Protein AF-U5CL16-F1 (afdb_monomer)

pLDDT: mean 83.05, std 14.45, range [38.97, 94.38]

Solvent-accessible surface area (backbone atoms only — not comparable to full-atom values): 4896 Å² total; per-residue (Å²): 134,89,77,73,78,74,78,85,74,74,61,69,65,61,54,49,51,44,38,52,48,30,56,52,44,34,72,76,34,69,73,46,32,52,52,31,54,53,41,34,72,73,37,93,67,64,28,68,66,52,18,39,50,54,42,20,63,65,44,48,62,54,54,49,53,30,63,76,64,75,47,76,94,69,67,95,79,74,77,85,122

Secondary structure (DSSP, 8-state):
---------S-HHHHHHHHHHHHHHHHH-HHHHHHHHHHHHH-SSSHHHHHHHHHHHHHHHHHHHHHHHTPPP--TT----

Foldseek 3Di:
DDPPPPPPDDDPVVLVVLLVVLVVCLVVPPVLVVQLVVQLVVDPPPSNSRSSSVSSVVCVVVVVVCVVVVHDDDDPPPPPD

InterPro domains:
  IPR047650 Transposase IS110-like [PTHR33055] (6-77)

Organism: NCBI:txid1388761

Mean predicted aligned error: 7.52 Å

Sequence (81 aa):
CQDTSLVKCGDQYLRYYLVEAANCVRVHTVRFKEYYNKKYREVPKHQHKRALVLTARRLIPLIFAILSKGQIYQERGVVST

Radius of gyration: 14.45 Å; Cα contacts (8 Å, |Δi|>4): 40; chains: 1; bounding box: 42×23×36 Å

Structure (mmCIF, N/CA/C/O backbone):
data_AF-U5CL16-F1
#
_entry.id   AF-U5CL16-F1
#
loop_
_atom_site.group_PDB
_atom_site.id
_atom_site.type_symbol
_atom_site.label_atom_id
_atom_site.label_alt_id
_atom_site.label_comp_id
_atom_site.label_asym_id
_atom_site.label_entity_id
_atom_site.label_seq_id
_atom_site.pdbx_PDB_ins_code
_atom_site.Cartn_x
_atom_site.Cartn_y
_atom_site.Cartn_z
_atom_site.occupancy
_atom_site.B_iso_or_equiv
_atom_site.auth_seq_id
_atom_site.auth_comp_id
_atom_site.auth_asym_id
_atom_site.auth_atom_id
_atom_site.pdbx_PDB_model_num
ATOM 1 N N . CYS A 1 1 ? 13.692 7.598 -21.274 1.00 40.97 1 CYS A N 1
ATOM 2 C CA . CYS A 1 1 ? 14.161 6.506 -20.390 1.00 40.97 1 CYS A CA 1
ATOM 3 C C . CYS A 1 1 ? 13.759 6.872 -18.962 1.00 40.97 1 CYS A C 1
ATOM 5 O O . CYS A 1 1 ? 14.443 7.664 -18.338 1.00 40.97 1 CYS A O 1
ATOM 7 N N . GLN A 1 2 ? 12.558 6.484 -18.521 1.00 45.19 2 GLN A N 1
ATOM 8 C CA . GLN A 1 2 ? 11.902 7.094 -17.353 1.00 45.19 2 GLN A CA 1
ATOM 9 C C . GLN A 1 2 ? 12.220 6.347 -16.052 1.00 45.19 2 GLN A C 1
ATOM 11 O O . GLN A 1 2 ? 11.348 5.712 -15.458 1.00 45.19 2 GLN A O 1
ATOM 16 N N . ASP A 1 3 ? 13.465 6.452 -15.602 1.00 51.34 3 ASP A N 1
ATOM 17 C CA . ASP A 1 3 ? 13.809 6.272 -14.194 1.00 51.34 3 ASP A CA 1
ATOM 18 C C . ASP A 1 3 ? 13.568 7.613 -13.496 1.00 51.34 3 ASP A C 1
ATOM 20 O O . ASP A 1 3 ? 14.493 8.335 -13.139 1.00 51.34 3 ASP A O 1
ATOM 24 N N . THR A 1 4 ? 12.295 8.008 -13.366 1.00 58.72 4 THR A N 1
ATOM 25 C CA . THR A 1 4 ? 11.943 9.122 -12.478 1.00 58.72 4 THR A CA 1
ATOM 26 C C . THR A 1 4 ? 12.351 8.697 -11.078 1.00 58.72 4 THR A C 1
ATOM 28 O O . THR A 1 4 ? 11.732 7.791 -10.507 1.00 58.72 4 THR A O 1
ATOM 31 N N . SER A 1 5 ? 13.416 9.297 -10.554 1.00 57.25 5 SER A N 1
ATOM 32 C CA . SER A 1 5 ? 13.885 9.050 -9.201 1.00 57.25 5 SER A CA 1
ATOM 33 C C . SER A 1 5 ? 12.731 9.324 -8.239 1.00 57.25 5 SER A C 1
ATOM 35 O O . SER A 1 5 ? 12.260 10.447 -8.079 1.00 57.25 5 SER A O 1
ATOM 37 N N . LEU A 1 6 ? 12.215 8.261 -7.618 1.00 63.28 6 LEU A N 1
ATOM 38 C CA . LEU A 1 6 ? 11.324 8.408 -6.476 1.00 63.28 6 LEU A CA 1
ATOM 39 C C . LEU A 1 6 ? 12.143 9.118 -5.406 1.00 63.28 6 LEU A C 1
ATOM 41 O O . LEU A 1 6 ? 13.104 8.539 -4.894 1.00 63.28 6 LEU A O 1
ATOM 45 N N . VAL A 1 7 ? 11.795 10.367 -5.103 1.00 64.06 7 VAL A N 1
ATOM 46 C CA . VAL A 1 7 ? 12.430 11.097 -4.009 1.00 64.06 7 VAL A CA 1
ATOM 47 C C . VAL A 1 7 ? 12.207 10.263 -2.751 1.00 64.06 7 VAL A C 1
ATOM 49 O O . VAL A 1 7 ? 11.071 10.051 -2.319 1.00 64.06 7 VAL A O 1
ATOM 52 N N . LYS A 1 8 ? 13.287 9.693 -2.210 1.00 68.69 8 LYS A N 1
ATOM 53 C CA . LYS A 1 8 ? 13.251 8.834 -1.023 1.00 68.69 8 LYS A CA 1
ATOM 54 C C . LYS A 1 8 ? 13.102 9.707 0.226 1.00 68.69 8 LYS A C 1
ATOM 56 O O . LYS A 1 8 ? 13.976 9.704 1.079 1.00 68.69 8 LYS A O 1
ATOM 61 N N . CYS A 1 9 ? 12.011 10.457 0.325 1.00 72.44 9 CYS A N 1
ATOM 62 C CA . CYS A 1 9 ? 11.678 11.225 1.520 1.00 72.44 9 CYS A CA 1
ATOM 63 C C . CYS A 1 9 ? 10.978 10.344 2.564 1.00 72.44 9 CYS A C 1
ATOM 65 O O . CYS A 1 9 ? 10.280 9.388 2.210 1.00 72.44 9 CYS A O 1
ATOM 67 N N . GLY A 1 10 ? 11.146 10.708 3.837 1.00 78.81 10 GLY A N 1
ATOM 68 C CA . GLY A 1 10 ? 10.502 10.065 4.982 1.00 78.81 10 GLY A CA 1
ATOM 69 C C . GLY A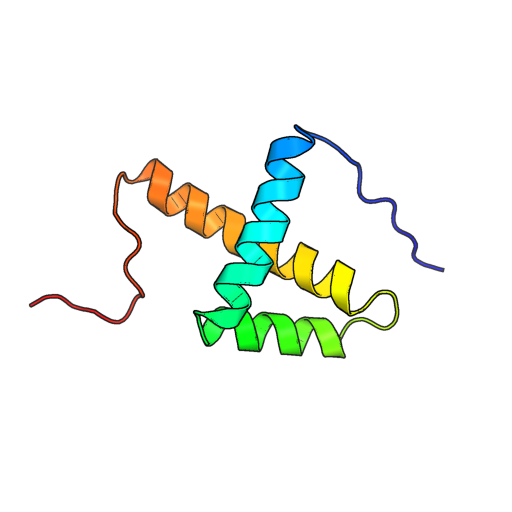 1 10 ? 11.289 8.901 5.587 1.00 78.81 10 GLY A C 1
ATOM 70 O O . GLY A 1 10 ? 12.382 8.559 5.136 1.00 78.81 10 GLY A O 1
ATOM 71 N N . ASP A 1 11 ? 10.702 8.299 6.620 1.00 89.00 11 ASP A N 1
ATOM 72 C CA . ASP A 1 11 ? 11.302 7.198 7.369 1.00 89.00 11 ASP A CA 1
ATOM 73 C C . ASP A 1 11 ? 11.425 5.914 6.523 1.00 89.00 11 ASP A C 1
ATOM 75 O O . ASP A 1 11 ? 10.492 5.490 5.825 1.00 89.00 11 ASP A O 1
ATOM 79 N N . GLN A 1 12 ? 12.608 5.297 6.565 1.00 88.31 12 GLN A N 1
ATOM 80 C CA . GLN A 1 12 ? 12.914 4.111 5.767 1.00 88.31 12 GLN A CA 1
ATOM 81 C C . GLN A 1 12 ? 12.106 2.891 6.217 1.00 88.31 12 GLN A C 1
ATOM 83 O O . GLN A 1 12 ? 11.654 2.128 5.356 1.00 88.31 12 GLN A O 1
ATOM 88 N N . TYR A 1 13 ? 11.922 2.717 7.526 1.00 91.69 13 TYR A N 1
ATOM 89 C CA . TYR A 1 13 ? 11.193 1.584 8.088 1.00 91.69 13 TYR A CA 1
ATOM 90 C C . TYR A 1 13 ? 9.713 1.687 7.754 1.00 91.69 13 TYR A C 1
ATOM 92 O O . TYR A 1 13 ? 9.125 0.729 7.256 1.00 91.69 13 TYR A O 1
ATOM 100 N N . LEU A 1 14 ? 9.128 2.873 7.905 1.00 89.19 14 LEU A N 1
ATOM 101 C CA . LEU A 1 14 ? 7.735 3.115 7.558 1.00 89.19 14 LEU A CA 1
ATOM 102 C C . LEU A 1 14 ? 7.466 2.801 6.084 1.00 89.19 14 LEU A C 1
ATOM 104 O O . LEU A 1 14 ? 6.498 2.118 5.751 1.00 89.19 14 LEU A O 1
ATOM 108 N N . ARG A 1 15 ? 8.346 3.247 5.181 1.00 89.75 15 ARG A N 1
ATOM 109 C CA . ARG A 1 15 ? 8.212 2.938 3.752 1.00 89.75 15 ARG A CA 1
ATOM 110 C C . ARG A 1 15 ? 8.302 1.437 3.481 1.00 89.75 15 ARG A C 1
ATOM 112 O O . ARG A 1 15 ? 7.551 0.940 2.644 1.00 89.75 15 ARG A O 1
ATOM 119 N N . TYR A 1 16 ? 9.215 0.738 4.152 1.00 91.44 16 TYR A N 1
ATOM 120 C CA . TYR A 1 1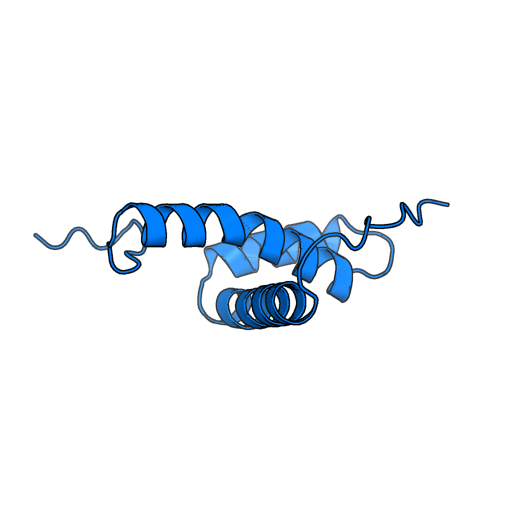6 ? 9.362 -0.710 4.029 1.00 91.44 16 TYR A CA 1
ATOM 121 C C . TYR A 1 16 ? 8.077 -1.432 4.459 1.00 91.44 16 TYR A C 1
ATOM 123 O O . TYR A 1 16 ? 7.489 -2.158 3.654 1.00 91.44 16 TYR A O 1
ATOM 131 N N . TYR A 1 17 ? 7.568 -1.132 5.655 1.00 93.69 17 TYR A N 1
ATOM 132 C CA . TYR A 1 17 ? 6.364 -1.769 6.188 1.00 93.69 17 TYR A CA 1
ATOM 133 C C . TYR A 1 17 ? 5.103 -1.447 5.384 1.00 93.69 17 TYR A C 1
ATOM 135 O O . TYR A 1 17 ? 4.249 -2.311 5.214 1.00 93.69 17 TYR A O 1
ATOM 143 N N . LEU A 1 18 ? 4.980 -0.244 4.815 1.00 91.75 18 LEU A N 1
ATOM 144 C CA . LEU A 1 18 ? 3.848 0.086 3.940 1.00 91.75 18 LEU A CA 1
ATOM 145 C C . LEU A 1 18 ? 3.854 -0.728 2.639 1.00 91.75 18 LEU A C 1
ATOM 147 O O . LEU A 1 18 ? 2.792 -1.076 2.118 1.00 91.75 18 LEU A O 1
ATOM 151 N N . VAL A 1 19 ? 5.036 -1.040 2.103 1.00 92.00 19 VAL A N 1
ATOM 152 C CA . VAL A 1 19 ? 5.168 -1.900 0.918 1.00 92.00 19 VAL A CA 1
ATOM 153 C C . VAL A 1 19 ? 4.881 -3.359 1.273 1.00 92.00 19 VAL A C 1
ATOM 155 O O . VAL A 1 19 ? 4.193 -4.044 0.514 1.00 92.00 19 VAL A O 1
ATOM 158 N N . GLU A 1 20 ? 5.351 -3.824 2.428 1.00 92.69 20 GLU A N 1
ATOM 159 C CA . GLU A 1 20 ? 5.058 -5.165 2.938 1.00 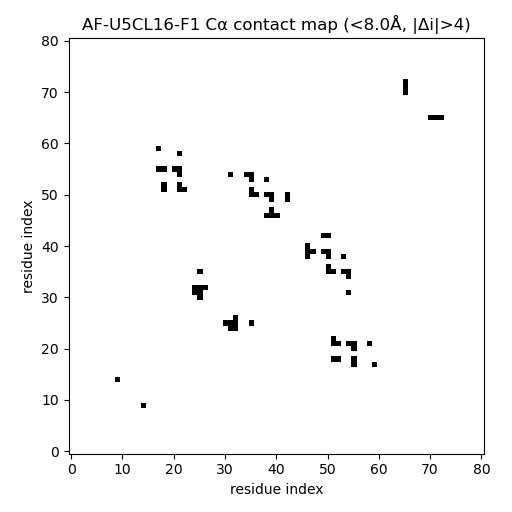92.69 20 GLU A CA 1
ATOM 160 C C . GLU A 1 20 ? 3.556 -5.354 3.208 1.00 92.69 20 GLU A C 1
ATOM 162 O O . GLU A 1 20 ? 2.946 -6.306 2.713 1.00 92.69 20 GLU A O 1
ATOM 167 N N . ALA A 1 21 ? 2.920 -4.380 3.864 1.00 92.50 21 ALA A N 1
ATOM 168 C CA . ALA A 1 21 ? 1.477 -4.347 4.080 1.00 92.50 21 ALA A CA 1
ATOM 169 C C . ALA A 1 21 ? 0.706 -4.380 2.753 1.00 92.50 21 ALA A C 1
ATOM 171 O O . ALA A 1 21 ? -0.264 -5.122 2.618 1.00 92.50 21 ALA A O 1
ATOM 172 N N . ALA A 1 22 ? 1.156 -3.644 1.732 1.00 93.19 22 ALA A N 1
ATOM 173 C CA . ALA A 1 22 ? 0.532 -3.683 0.412 1.00 93.19 22 ALA A CA 1
ATOM 174 C C . ALA A 1 22 ? 0.628 -5.064 -0.257 1.00 93.19 22 ALA A C 1
ATOM 176 O O . ALA A 1 22 ? -0.303 -5.468 -0.959 1.00 93.19 22 ALA A O 1
ATOM 177 N N . ASN A 1 23 ? 1.723 -5.800 -0.040 1.00 93.12 23 ASN A N 1
ATOM 178 C CA . ASN A 1 23 ? 1.843 -7.172 -0.529 1.00 93.12 23 ASN A CA 1
ATOM 179 C C . ASN A 1 23 ? 0.847 -8.106 0.174 1.00 93.12 23 ASN A C 1
ATOM 181 O O . ASN A 1 23 ? 0.198 -8.902 -0.502 1.00 93.12 23 ASN A O 1
ATOM 185 N N . CYS A 1 24 ? 0.681 -7.956 1.490 1.00 92.25 24 CYS A N 1
ATOM 186 C CA . CYS A 1 24 ? -0.293 -8.711 2.277 1.00 92.25 24 CYS A CA 1
ATOM 187 C C . CYS A 1 24 ? -1.738 -8.407 1.828 1.00 92.25 24 CYS A C 1
ATOM 189 O O . CYS A 1 24 ? -2.477 -9.303 1.419 1.00 92.25 24 CYS A O 1
ATOM 191 N N . VAL A 1 25 ? -2.118 -7.126 1.762 1.00 90.69 25 VAL A N 1
ATOM 192 C CA . VAL A 1 25 ? -3.474 -6.684 1.377 1.00 90.69 25 VAL A CA 1
ATOM 193 C C . VAL A 1 25 ? -3.857 -7.132 -0.038 1.00 90.69 25 VAL A C 1
ATOM 195 O O . VAL A 1 25 ? -5.012 -7.471 -0.294 1.00 90.69 25 VAL A O 1
ATOM 198 N N . ARG A 1 26 ? -2.898 -7.193 -0.968 1.00 90.62 26 ARG A N 1
ATOM 199 C CA . ARG A 1 26 ? -3.125 -7.730 -2.320 1.00 90.62 26 ARG A CA 1
ATOM 200 C C . ARG A 1 26 ? -3.587 -9.193 -2.308 1.00 90.62 26 ARG A C 1
ATOM 202 O O . ARG A 1 26 ? -4.314 -9.593 -3.215 1.00 90.62 26 ARG A O 1
ATOM 209 N N . VAL A 1 27 ? -3.130 -9.994 -1.347 1.00 90.62 27 VAL A N 1
ATOM 210 C CA . VAL A 1 27 ? -3.485 -11.418 -1.237 1.00 90.62 27 VAL A CA 1
ATOM 211 C C . VAL A 1 27 ? -4.857 -11.586 -0.587 1.00 90.62 27 VAL A C 1
ATOM 213 O O . VAL A 1 27 ? -5.640 -12.410 -1.051 1.00 90.62 27 VAL A O 1
ATOM 216 N N . HIS A 1 28 ? -5.163 -10.780 0.431 1.00 88.25 28 HIS A N 1
ATOM 217 C CA . HIS A 1 28 ? -6.389 -10.923 1.219 1.00 88.25 28 HIS A CA 1
ATOM 218 C C . HIS A 1 28 ? -7.613 -10.225 0.617 1.00 88.25 28 HIS A C 1
ATOM 220 O O . HIS A 1 28 ? -8.719 -10.744 0.732 1.00 88.25 28 HIS A O 1
ATOM 226 N N . THR A 1 29 ? -7.444 -9.087 -0.063 1.00 88.56 29 THR A N 1
ATOM 227 C CA . THR A 1 29 ? -8.578 -8.289 -0.552 1.00 88.56 29 THR A CA 1
ATOM 228 C C . THR A 1 29 ? -8.642 -8.273 -2.080 1.00 88.56 29 THR A C 1
ATOM 230 O O . THR A 1 29 ? -7.731 -7.791 -2.765 1.00 88.56 29 THR A O 1
ATOM 233 N N . VAL A 1 30 ? -9.781 -8.701 -2.634 1.00 89.31 30 VAL A N 1
ATOM 234 C CA . VAL A 1 30 ? -10.027 -8.777 -4.090 1.00 89.31 30 VAL A CA 1
ATOM 235 C C . VAL A 1 30 ? -9.832 -7.419 -4.777 1.00 89.31 30 VAL A C 1
ATOM 237 O O . VAL A 1 30 ? -9.149 -7.320 -5.795 1.00 89.31 30 VAL A O 1
ATOM 240 N N . ARG A 1 31 ? -10.323 -6.337 -4.164 1.00 88.88 31 ARG A N 1
ATOM 241 C CA . ARG A 1 31 ? -10.214 -4.971 -4.701 1.00 88.88 31 ARG A CA 1
ATOM 242 C C . ARG A 1 31 ? -8.767 -4.518 -4.926 1.00 88.88 31 ARG A C 1
ATOM 244 O O . ARG A 1 31 ? -8.458 -3.858 -5.920 1.00 88.88 31 ARG A O 1
ATOM 251 N N . PHE A 1 32 ? -7.870 -4.837 -3.994 1.00 90.56 32 PHE A N 1
ATOM 252 C CA . PHE A 1 32 ? -6.457 -4.473 -4.120 1.00 90.56 32 PHE A CA 1
ATOM 253 C C . PHE A 1 32 ? -5.714 -5.413 -5.071 1.00 90.56 32 PHE A C 1
ATOM 255 O O . PHE A 1 32 ? -4.813 -4.962 -5.779 1.00 90.56 32 PHE A O 1
ATOM 262 N N . LYS A 1 33 ? -6.136 -6.680 -5.166 1.00 92.81 33 LYS A N 1
ATOM 263 C CA . LYS A 1 33 ? -5.650 -7.634 -6.171 1.00 92.81 33 LYS A CA 1
ATOM 264 C C . LYS A 1 33 ? -5.930 -7.162 -7.598 1.00 92.81 33 LYS A C 1
ATOM 266 O O . LYS A 1 33 ? -5.030 -7.164 -8.437 1.00 92.81 33 LYS A O 1
ATOM 271 N N . GLU A 1 34 ? -7.148 -6.706 -7.871 1.00 93.62 34 GLU A N 1
ATOM 272 C CA . GLU A 1 34 ? -7.533 -6.149 -9.174 1.00 93.62 34 GLU A CA 1
ATOM 273 C C . GLU A 1 34 ? -6.729 -4.895 -9.516 1.00 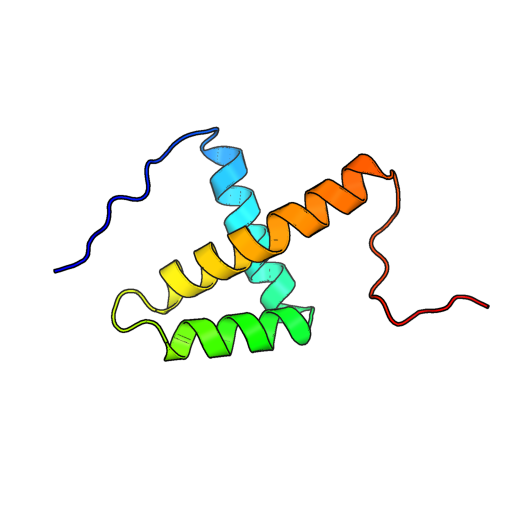93.62 34 GLU A C 1
ATOM 275 O O . GLU A 1 34 ? -6.188 -4.778 -10.620 1.00 93.62 34 GLU A O 1
ATOM 280 N N . TYR A 1 35 ? -6.593 -3.982 -8.549 1.00 92.75 35 TYR A N 1
ATOM 281 C CA . TYR A 1 35 ? -5.786 -2.777 -8.720 1.00 92.75 35 TYR A CA 1
ATOM 282 C C . TYR A 1 35 ? -4.328 -3.120 -9.041 1.00 92.75 35 TYR A C 1
ATOM 284 O O . TYR A 1 35 ? -3.757 -2.569 -9.985 1.00 92.75 35 TYR A O 1
ATOM 292 N N . TYR A 1 36 ? -3.742 -4.062 -8.299 1.00 94.38 36 TYR A N 1
ATOM 293 C CA . TYR A 1 36 ? -2.389 -4.542 -8.544 1.00 94.38 36 TYR A CA 1
ATOM 294 C C . TYR A 1 36 ? -2.244 -5.113 -9.954 1.00 94.38 36 TYR A C 1
ATOM 296 O O . TYR A 1 36 ? -1.333 -4.716 -10.674 1.00 94.38 36 TYR A O 1
ATOM 304 N N . ASN A 1 37 ? -3.151 -5.997 -10.373 1.00 93.94 37 ASN A N 1
ATOM 305 C CA . ASN A 1 37 ? -3.093 -6.631 -11.691 1.00 93.94 37 ASN A CA 1
ATOM 306 C C . ASN A 1 37 ? -3.208 -5.605 -12.822 1.00 93.94 37 ASN A C 1
ATOM 308 O O . ASN A 1 37 ? -2.477 -5.685 -13.810 1.00 93.94 37 ASN A O 1
ATOM 312 N N . LYS A 1 38 ? -4.081 -4.604 -12.658 1.00 94.31 38 LYS A N 1
ATOM 313 C CA . LYS A 1 38 ? -4.193 -3.484 -13.595 1.00 94.31 38 LYS A CA 1
ATOM 314 C C . LYS A 1 38 ? -2.869 -2.723 -13.699 1.00 94.31 38 LYS A C 1
ATOM 316 O O . LYS A 1 38 ? -2.348 -2.544 -14.796 1.00 94.31 38 LYS A O 1
ATOM 321 N N . LYS A 1 39 ? -2.275 -2.351 -12.559 1.00 91.50 39 LYS A N 1
ATOM 322 C CA . LYS A 1 39 ? -0.983 -1.645 -12.523 1.00 91.50 39 LYS A CA 1
ATOM 323 C C . LYS A 1 39 ? 0.186 -2.489 -13.014 1.00 91.50 39 LYS A C 1
ATOM 325 O O . LYS A 1 39 ? 1.110 -1.943 -13.601 1.00 91.50 39 LYS A O 1
ATOM 330 N N . TYR A 1 40 ? 0.139 -3.799 -12.824 1.00 92.81 40 TYR A N 1
ATOM 331 C CA . TYR A 1 40 ? 1.149 -4.718 -13.328 1.00 92.81 40 TYR A CA 1
ATOM 332 C C . TYR A 1 40 ? 1.181 -4.728 -14.861 1.00 92.81 40 TYR A C 1
ATOM 334 O O . TYR A 1 40 ? 2.257 -4.645 -15.443 1.00 92.81 40 TYR A O 1
ATOM 342 N N . ARG A 1 41 ? 0.007 -4.748 -15.508 1.00 92.44 41 ARG A N 1
ATOM 343 C CA . ARG A 1 41 ? -0.126 -4.716 -16.976 1.00 92.44 41 ARG A CA 1
ATOM 344 C C . ARG A 1 41 ? 0.220 -3.357 -17.588 1.00 92.44 41 ARG A C 1
ATOM 346 O O . ARG A 1 41 ? 0.764 -3.308 -18.682 1.00 92.44 41 ARG A O 1
ATOM 353 N N . GLU A 1 42 ? -0.091 -2.263 -16.893 1.00 91.00 42 GLU A N 1
ATOM 354 C CA . GLU A 1 42 ? 0.196 -0.896 -17.359 1.00 91.00 42 GLU A CA 1
ATOM 355 C C . GLU A 1 42 ? 1.696 -0.545 -17.316 1.00 91.00 42 GLU A C 1
ATOM 357 O O . GLU A 1 42 ? 2.142 0.372 -18.004 1.00 91.00 42 GLU A O 1
ATOM 362 N N . VAL A 1 43 ? 2.488 -1.231 -16.487 1.00 88.75 43 VAL A N 1
ATOM 363 C CA . VAL A 1 43 ? 3.898 -0.893 -16.278 1.00 88.75 43 VAL A CA 1
ATOM 364 C C . VAL A 1 43 ? 4.793 -1.639 -17.283 1.00 88.75 43 VAL A C 1
ATOM 366 O O . VAL A 1 43 ? 4.798 -2.863 -17.312 1.00 88.75 43 VAL A O 1
ATOM 369 N N . PRO A 1 44 ? 5.654 -0.951 -18.053 1.00 84.81 44 PRO A N 1
ATOM 370 C CA . PRO A 1 44 ? 6.530 -1.624 -19.017 1.00 84.81 44 PRO A CA 1
ATOM 371 C C . PRO A 1 44 ? 7.800 -2.223 -18.383 1.00 84.81 44 PRO A C 1
ATOM 373 O O . PRO A 1 44 ? 8.317 -3.224 -18.864 1.00 84.81 44 PRO A O 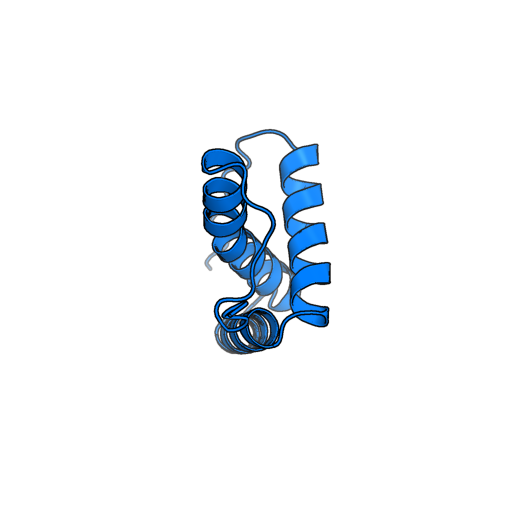1
ATOM 376 N N . LYS A 1 45 ? 8.321 -1.630 -17.295 1.00 84.00 45 LYS A N 1
ATOM 377 C CA . LYS A 1 45 ? 9.585 -2.026 -16.635 1.00 84.00 45 LYS A CA 1
ATOM 378 C C . LYS A 1 45 ? 9.448 -2.074 -15.118 1.00 84.00 45 LYS A C 1
ATOM 380 O O . LYS A 1 45 ? 8.770 -1.230 -14.538 1.00 84.00 45 LYS A O 1
ATOM 385 N N . HIS A 1 46 ? 10.135 -3.021 -14.473 1.00 86.31 46 HIS A N 1
ATOM 386 C CA . HIS A 1 46 ? 10.053 -3.266 -13.023 1.00 86.31 46 HIS A CA 1
ATOM 387 C C . HIS A 1 46 ? 8.605 -3.445 -12.532 1.00 86.31 46 HIS A C 1
ATOM 389 O O . HIS A 1 46 ? 8.225 -2.928 -11.479 1.00 86.31 46 HIS A O 1
ATOM 395 N N . GLN A 1 47 ? 7.810 -4.186 -13.313 1.00 88.00 47 GLN A N 1
ATOM 396 C CA . GLN A 1 47 ? 6.367 -4.384 -13.140 1.00 88.00 47 GLN A CA 1
ATOM 397 C C . GLN A 1 47 ? 5.982 -4.704 -11.700 1.00 88.00 47 GLN A C 1
ATOM 399 O O . GLN A 1 47 ? 5.183 -3.991 -11.100 1.00 88.00 47 GLN A O 1
ATOM 404 N N . HIS A 1 48 ? 6.626 -5.711 -11.109 1.00 88.00 48 HIS A N 1
ATOM 405 C CA . HIS A 1 48 ? 6.308 -6.161 -9.759 1.00 88.00 48 HIS A CA 1
ATOM 406 C C . HIS A 1 48 ? 6.543 -5.074 -8.696 1.00 88.00 48 HIS A C 1
ATOM 408 O O . HIS A 1 48 ? 5.621 -4.721 -7.960 1.00 88.00 48 HIS A O 1
ATOM 414 N N . LYS A 1 49 ? 7.754 -4.496 -8.644 1.00 88.38 49 LYS A N 1
ATOM 415 C CA . LYS A 1 49 ? 8.110 -3.470 -7.648 1.00 88.38 49 LYS A CA 1
ATOM 416 C C . LYS A 1 49 ? 7.271 -2.201 -7.817 1.00 88.38 49 LYS A C 1
ATOM 418 O O . LYS A 1 49 ? 6.783 -1.660 -6.830 1.00 88.38 49 LYS A O 1
ATOM 423 N N . ARG A 1 50 ? 7.056 -1.734 -9.052 1.00 89.56 50 ARG A N 1
ATOM 424 C CA . ARG A 1 50 ? 6.263 -0.518 -9.306 1.00 89.56 50 ARG A CA 1
ATOM 425 C C . ARG A 1 50 ? 4.784 -0.731 -9.002 1.00 89.56 50 ARG A C 1
ATOM 427 O O . ARG A 1 50 ? 4.184 0.128 -8.362 1.00 89.56 50 ARG A O 1
ATOM 434 N N . ALA A 1 51 ? 4.212 -1.870 -9.389 1.00 92.06 51 ALA A N 1
ATOM 435 C CA . ALA A 1 51 ? 2.825 -2.195 -9.070 1.00 92.06 51 ALA A CA 1
ATOM 436 C C . ALA A 1 51 ? 2.600 -2.299 -7.552 1.00 92.06 51 ALA A C 1
ATOM 438 O O . ALA A 1 51 ? 1.605 -1.770 -7.055 1.00 92.06 51 ALA A O 1
ATOM 439 N N . LEU A 1 52 ? 3.540 -2.887 -6.798 1.00 92.12 52 LEU A N 1
ATOM 440 C CA . LEU A 1 52 ? 3.479 -2.914 -5.330 1.00 92.12 52 LEU A CA 1
ATOM 441 C C . LEU A 1 52 ? 3.516 -1.508 -4.725 1.00 92.12 52 LEU A C 1
ATOM 443 O O . LEU A 1 52 ? 2.651 -1.175 -3.921 1.00 92.12 52 LEU A O 1
ATOM 447 N N . VAL A 1 53 ? 4.455 -0.657 -5.145 1.00 91.00 53 VAL A N 1
ATOM 448 C CA . VAL A 1 53 ? 4.564 0.722 -4.631 1.00 91.00 53 VAL A CA 1
ATOM 449 C C . VAL A 1 53 ? 3.310 1.541 -4.946 1.00 91.00 53 VAL A C 1
ATOM 451 O O . VAL A 1 53 ? 2.824 2.289 -4.098 1.00 91.00 53 VAL A O 1
ATOM 454 N N . LEU A 1 54 ? 2.741 1.384 -6.142 1.00 91.62 54 LEU A N 1
ATOM 455 C CA . LEU A 1 54 ? 1.485 2.039 -6.515 1.00 91.62 54 LEU A CA 1
ATOM 456 C C . LEU A 1 54 ? 0.306 1.538 -5.672 1.00 91.62 54 LEU A C 1
ATOM 458 O O . LEU A 1 54 ? -0.548 2.330 -5.273 1.00 91.62 54 LEU A O 1
ATOM 462 N N .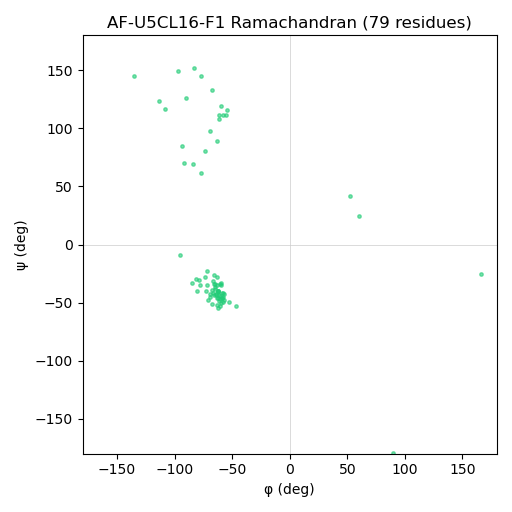 THR A 1 55 ? 0.283 0.242 -5.363 1.00 93.31 55 THR A N 1
ATOM 463 C CA . THR A 1 55 ? -0.722 -0.359 -4.477 1.00 93.31 55 THR A CA 1
ATOM 464 C C . THR A 1 55 ? -0.575 0.174 -3.051 1.00 93.31 55 THR A C 1
ATOM 466 O O . THR A 1 55 ? -1.566 0.604 -2.463 1.00 93.31 55 THR A O 1
ATOM 469 N N . ALA A 1 56 ? 0.653 0.272 -2.533 1.00 92.69 56 ALA A N 1
ATOM 470 C CA . ALA A 1 56 ? 0.941 0.881 -1.234 1.00 92.69 56 ALA A CA 1
ATOM 471 C C . ALA A 1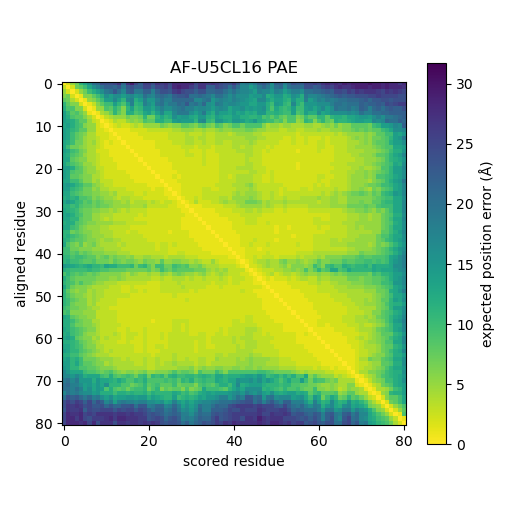 56 ? 0.477 2.343 -1.184 1.00 92.69 56 ALA A C 1
ATOM 473 O O . ALA A 1 56 ? -0.242 2.738 -0.269 1.00 92.69 56 ALA A O 1
ATOM 474 N N . ARG A 1 57 ? 0.771 3.140 -2.221 1.00 91.25 57 ARG A N 1
ATOM 475 C CA . ARG A 1 57 ? 0.300 4.532 -2.317 1.00 91.25 57 ARG A CA 1
ATOM 476 C C . ARG A 1 57 ? -1.226 4.639 -2.300 1.00 91.25 57 ARG A C 1
ATOM 478 O O . ARG A 1 57 ? -1.763 5.598 -1.752 1.00 91.25 57 ARG A O 1
ATOM 485 N N . ARG A 1 58 ? -1.930 3.668 -2.889 1.00 91.62 58 ARG A N 1
ATOM 486 C CA . ARG A 1 58 ? -3.398 3.613 -2.869 1.00 91.62 58 ARG A CA 1
ATOM 487 C C . ARG A 1 58 ? -3.958 3.206 -1.502 1.00 91.62 58 ARG A C 1
ATOM 489 O O . ARG A 1 58 ? -5.069 3.617 -1.177 1.00 91.62 58 ARG A O 1
ATOM 496 N N . LEU A 1 59 ? -3.203 2.433 -0.725 1.00 91.75 59 LEU A N 1
ATOM 497 C CA . LEU A 1 59 ? -3.565 1.960 0.612 1.00 91.75 59 LEU A CA 1
ATOM 498 C C . LEU A 1 59 ? -3.395 3.042 1.696 1.00 91.75 59 LEU A C 1
ATOM 500 O O . LEU A 1 5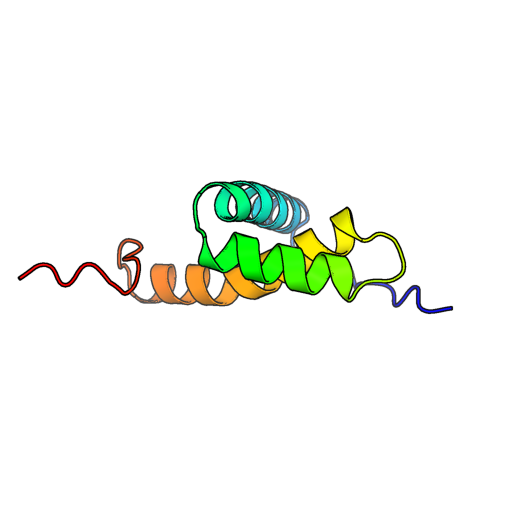9 ? -4.210 3.113 2.611 1.00 91.75 59 LEU A O 1
ATOM 504 N N . ILE A 1 60 ? -2.390 3.919 1.582 1.00 92.50 60 ILE A N 1
ATOM 505 C CA . ILE A 1 60 ? -2.061 4.926 2.614 1.00 92.50 60 ILE A CA 1
ATOM 506 C C . ILE A 1 60 ? -3.259 5.801 3.031 1.00 92.50 60 ILE A C 1
ATOM 508 O O . ILE A 1 60 ? -3.506 5.899 4.232 1.00 92.50 60 ILE A O 1
ATOM 512 N N . PRO A 1 61 ? -4.048 6.404 2.114 1.00 90.88 61 PRO A N 1
ATOM 513 C CA . PRO A 1 61 ? -5.182 7.237 2.518 1.00 90.88 61 PRO A CA 1
ATOM 514 C C . PRO A 1 61 ? -6.260 6.456 3.275 1.00 90.88 61 PRO A C 1
ATOM 516 O O . PRO A 1 61 ? -6.971 7.030 4.093 1.00 90.88 61 PRO A O 1
ATOM 519 N N . LEU A 1 62 ? -6.386 5.153 3.008 1.00 90.38 62 LEU A N 1
ATOM 520 C CA . LEU A 1 62 ? -7.319 4.279 3.709 1.00 90.38 62 LEU A CA 1
ATOM 521 C C . LEU A 1 62 ? -6.847 4.034 5.143 1.00 90.38 62 LEU A C 1
ATOM 523 O O . LEU A 1 62 ? -7.627 4.243 6.064 1.00 90.38 62 LEU A O 1
ATOM 527 N N . ILE A 1 63 ? -5.569 3.695 5.335 1.00 90.69 63 ILE A N 1
ATOM 528 C CA . ILE A 1 63 ? -4.967 3.571 6.672 1.00 90.69 63 ILE A CA 1
ATOM 529 C C . ILE A 1 63 ? -5.115 4.889 7.442 1.00 90.69 63 ILE A C 1
ATOM 531 O O . ILE A 1 63 ? -5.585 4.892 8.574 1.00 90.69 63 ILE A O 1
ATOM 535 N N . PHE A 1 64 ? -4.787 6.017 6.808 1.00 90.88 64 PHE A N 1
ATOM 536 C CA . PHE A 1 64 ? -4.901 7.338 7.422 1.00 90.88 64 PHE A CA 1
ATOM 537 C C . PHE A 1 64 ? -6.341 7.669 7.834 1.00 90.88 64 PHE A C 1
ATOM 539 O O . PHE A 1 64 ? -6.565 8.134 8.946 1.00 90.88 64 PHE A O 1
ATOM 546 N N . ALA A 1 65 ? -7.330 7.387 6.981 1.00 90.69 65 ALA A N 1
ATOM 547 C CA . ALA A 1 65 ? -8.735 7.629 7.299 1.00 90.69 65 ALA A CA 1
ATOM 548 C C . ALA A 1 65 ? -9.238 6.762 8.465 1.00 90.69 65 ALA A C 1
ATOM 550 O O . ALA A 1 65 ? -10.042 7.233 9.264 1.00 90.69 65 ALA A O 1
ATOM 551 N N . ILE A 1 66 ? -8.773 5.516 8.563 1.00 89.69 66 ILE A N 1
ATOM 552 C CA . ILE A 1 66 ? -9.117 4.583 9.647 1.00 89.69 66 ILE A CA 1
ATOM 553 C C . ILE A 1 66 ? -8.517 5.074 10.966 1.00 89.69 66 ILE A C 1
ATOM 555 O O . ILE A 1 66 ? -9.244 5.250 11.942 1.00 89.69 66 ILE A O 1
ATOM 559 N N . LEU A 1 67 ? -7.216 5.383 10.963 1.00 89.56 67 LEU A N 1
ATOM 560 C CA . LEU A 1 67 ? -6.506 5.904 12.133 1.00 89.56 67 LEU A CA 1
ATOM 561 C C . LEU A 1 67 ? -7.085 7.242 12.599 1.00 89.56 67 LEU A C 1
ATOM 563 O O . LEU A 1 67 ? -7.323 7.428 13.786 1.00 89.56 67 LEU A O 1
ATOM 567 N N . SER A 1 68 ? -7.381 8.150 11.666 1.00 90.31 68 SER A N 1
ATOM 568 C CA . SER A 1 68 ? -7.950 9.463 11.983 1.00 90.31 68 SER A CA 1
ATOM 569 C C . SER A 1 68 ? -9.359 9.382 12.570 1.00 90.31 68 SER A C 1
ATOM 571 O O . SER A 1 68 ? -9.765 10.306 13.268 1.00 90.31 68 SER A O 1
ATOM 573 N N . LYS A 1 69 ? -10.121 8.325 12.268 1.00 87.31 69 LYS A N 1
ATOM 574 C CA . LYS A 1 69 ? -11.482 8.124 12.785 1.00 87.31 69 LYS A CA 1
ATOM 575 C C . LYS A 1 69 ? -11.529 7.242 14.031 1.00 87.31 69 LYS A C 1
ATOM 577 O O . LYS A 1 69 ? -12.601 7.105 14.609 1.00 87.31 69 LYS A O 1
ATOM 582 N N . GLY A 1 70 ? -10.417 6.607 14.410 1.00 84.94 70 GLY A N 1
ATOM 583 C CA . GLY A 1 70 ? -10.393 5.609 15.482 1.00 84.94 70 GLY A CA 1
ATOM 584 C C . GLY A 1 70 ? -11.304 4.404 15.216 1.00 84.94 70 GLY A C 1
ATOM 585 O O . GLY A 1 70 ? -11.773 3.771 16.155 1.00 84.94 70 GLY A O 1
ATOM 586 N N . GLN A 1 71 ? -11.606 4.107 13.948 1.00 78.00 71 GLN A N 1
ATOM 587 C CA . GLN A 1 71 ? -12.494 3.007 13.563 1.00 78.00 71 GLN A CA 1
ATOM 588 C C . GLN A 1 71 ? -11.676 1.775 13.185 1.00 78.00 71 GLN A C 1
ATOM 590 O O . GLN A 1 71 ? -10.572 1.896 12.666 1.00 78.00 71 GLN A O 1
ATOM 595 N N . ILE A 1 72 ? -12.221 0.580 13.408 1.00 78.44 72 ILE A N 1
ATOM 596 C CA . ILE A 1 72 ? -11.637 -0.663 12.890 1.00 78.44 72 ILE A CA 1
ATOM 597 C C . ILE A 1 72 ? -11.974 -0.755 11.395 1.00 78.44 72 ILE A C 1
ATOM 599 O O . ILE A 1 72 ? -13.031 -0.292 10.964 1.00 78.44 72 ILE A O 1
ATOM 603 N N . TYR A 1 73 ? -11.068 -1.312 10.583 1.00 73.19 73 TYR A N 1
ATOM 604 C CA . TYR A 1 73 ? -11.308 -1.492 9.151 1.00 73.19 73 TYR A CA 1
ATOM 605 C C . TYR A 1 73 ? -12.613 -2.257 8.908 1.00 73.19 73 TYR A C 1
ATOM 607 O O . TYR A 1 73 ? -12.731 -3.425 9.264 1.00 73.19 73 TYR A O 1
ATOM 615 N N . GLN A 1 74 ? -13.573 -1.593 8.269 1.00 75.44 74 GLN A N 1
ATOM 616 C CA . GLN A 1 74 ? -14.783 -2.215 7.754 1.00 75.44 74 GLN A CA 1
ATOM 617 C C . GLN A 1 74 ? -14.675 -2.257 6.233 1.00 75.44 74 GLN A C 1
ATOM 619 O O . GLN A 1 74 ? -14.607 -1.216 5.565 1.00 75.44 74 GLN A O 1
ATOM 624 N N . GLU A 1 75 ? -14.641 -3.463 5.666 1.00 67.31 75 GLU A N 1
ATOM 625 C CA . GLU A 1 75 ? -14.870 -3.618 4.236 1.00 67.31 75 GLU A CA 1
ATOM 626 C C . GLU A 1 75 ? -16.266 -3.069 3.950 1.00 67.31 75 GLU A C 1
ATOM 628 O O . GLU A 1 75 ? -17.251 -3.494 4.551 1.00 67.31 75 GLU A O 1
ATOM 633 N N . ARG A 1 76 ? -16.330 -2.036 3.102 1.00 63.59 76 ARG A N 1
ATOM 634 C CA . ARG A 1 76 ? -17.564 -1.315 2.781 1.00 63.59 76 ARG A CA 1
ATOM 635 C C . ARG A 1 76 ? -18.520 -2.304 2.097 1.00 63.59 76 ARG A C 1
ATOM 637 O O . ARG A 1 76 ? -18.448 -2.476 0.884 1.00 63.59 76 ARG A O 1
ATOM 644 N N . GLY A 1 77 ? -19.318 -3.000 2.902 1.00 57.69 77 GLY A N 1
ATOM 645 C CA . GLY A 1 77 ? -20.063 -4.200 2.520 1.00 57.69 77 GLY A CA 1
ATOM 646 C C . GLY A 1 77 ? -20.62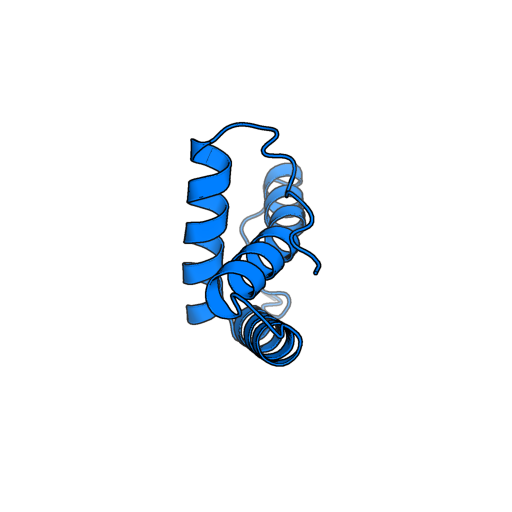9 -4.987 3.708 1.00 57.69 77 GLY A C 1
ATOM 647 O O . GLY A 1 77 ? -21.667 -5.616 3.548 1.00 57.69 77 GLY A O 1
ATOM 648 N N . VAL A 1 78 ? -20.041 -4.899 4.907 1.00 53.69 78 VAL A N 1
ATOM 649 C CA . VAL A 1 78 ? -20.699 -5.407 6.125 1.00 53.69 78 VAL A CA 1
ATOM 650 C C . VAL A 1 78 ? -21.451 -4.255 6.781 1.00 53.69 78 VAL A C 1
ATOM 652 O O . VAL A 1 78 ? -20.935 -3.545 7.641 1.00 53.69 78 VAL A O 1
ATOM 655 N N . VAL A 1 79 ? -22.676 -4.032 6.309 1.00 53.44 79 VAL A N 1
ATOM 656 C CA . VAL A 1 79 ? -23.693 -3.341 7.101 1.00 53.44 79 VAL A CA 1
ATOM 657 C C . VAL A 1 79 ? -24.042 -4.308 8.225 1.00 53.44 79 VAL A C 1
ATOM 659 O O . VAL A 1 79 ? -24.784 -5.260 8.019 1.00 53.44 79 VAL A O 1
ATOM 662 N N . SER A 1 80 ? -23.436 -4.118 9.392 1.00 45.84 80 SER A N 1
ATOM 663 C CA . SER A 1 80 ? -23.915 -4.736 10.626 1.00 45.84 80 SER A CA 1
ATOM 664 C C . SER A 1 80 ? -25.192 -4.008 11.048 1.00 45.84 80 SER A C 1
ATOM 666 O O . SER A 1 80 ? -25.141 -3.073 11.844 1.00 45.84 80 SER A O 1
ATOM 668 N N . THR A 1 81 ? -26.307 -4.371 10.418 1.00 38.97 81 THR A N 1
ATOM 669 C CA . THR A 1 81 ? -27.620 -4.393 11.081 1.00 38.97 81 THR A CA 1
ATOM 670 C C . THR A 1 81 ? -27.710 -5.627 11.954 1.00 38.97 81 THR A C 1
ATOM 672 O O . THR A 1 81 ? -27.254 -6.688 11.467 1.00 38.97 81 THR A O 1
#

Nearest PDB structures (foldseek):
  5n5e-assembly1_e  TM=3.322E-01  e=3.190E+00  Pyrococcus furiosus COM1